Protein AF-A0A5C3R2Z1-F1 (afdb_monomer_lite)

Secondary structure (DSSP, 8-state):
----------TT-HHHHHHHHHHHHHHTTSS-TTS---SSHHHHHHHHHHH----HHHHHHHGGG-HHHHHHH--SSHHHHHHHHHHH--PPPHHHHHHTTGGGS------

Structure (mmCIF, N/CA/C/O backbone):
data_AF-A0A5C3R2Z1-F1
#
_entry.id   AF-A0A5C3R2Z1-F1
#
loop_
_atom_site.group_PDB
_atom_site.id
_atom_site.type_symbol
_atom_site.label_atom_id
_atom_site.label_alt_id
_atom_site.label_comp_id
_atom_site.label_asym_id
_atom_site.label_entity_id
_atom_site.label_seq_id
_atom_site.pdbx_PDB_ins_code
_atom_site.Cartn_x
_atom_site.Cartn_y
_atom_site.Cartn_z
_atom_site.occupancy
_atom_site.B_iso_or_equiv
_atom_site.auth_seq_id
_atom_site.auth_comp_id
_atom_site.auth_asym_id
_atom_site.auth_atom_id
_atom_site.pdbx_PDB_model_num
ATOM 1 N N . MET A 1 1 ? -11.953 -19.598 -3.287 1.00 30.86 1 MET A N 1
ATOM 2 C CA . MET A 1 1 ? -11.033 -19.181 -4.366 1.00 30.86 1 MET A CA 1
ATOM 3 C C . MET A 1 1 ? -9.748 -18.713 -3.713 1.00 30.86 1 MET A C 1
ATOM 5 O O . MET A 1 1 ? -9.808 -17.835 -2.862 1.00 30.86 1 MET A O 1
ATOM 9 N N . ALA A 1 2 ? -8.628 -19.374 -4.002 1.00 30.59 2 ALA A N 1
ATOM 10 C CA . ALA A 1 2 ? -7.333 -19.012 -3.442 1.00 30.59 2 ALA A CA 1
ATOM 11 C C . ALA A 1 2 ? -6.949 -17.621 -3.957 1.00 30.59 2 ALA A C 1
ATOM 13 O O . ALA A 1 2 ? -6.683 -17.445 -5.143 1.00 30.59 2 ALA A O 1
ATOM 14 N N . HIS A 1 3 ? -6.983 -16.619 -3.081 1.00 39.47 3 HIS A N 1
ATOM 15 C CA . HIS A 1 3 ? -6.371 -15.335 -3.377 1.00 39.47 3 HIS A CA 1
ATOM 16 C C . HIS A 1 3 ? -4.876 -15.609 -3.519 1.00 39.47 3 HIS A C 1
ATOM 18 O O . HIS A 1 3 ? -4.250 -16.008 -2.539 1.00 39.47 3 HIS A O 1
ATOM 24 N N . SER A 1 4 ? -4.314 -15.461 -4.723 1.00 41.31 4 SER A N 1
ATOM 25 C CA . SER A 1 4 ? -2.861 -15.442 -4.898 1.00 41.31 4 SER A CA 1
ATOM 26 C C . SER A 1 4 ? -2.330 -14.302 -4.044 1.00 41.31 4 SER A C 1
ATOM 28 O O . SER A 1 4 ? -2.423 -13.125 -4.406 1.00 41.31 4 SER A O 1
ATOM 30 N N . PHE A 1 5 ? -1.882 -14.657 -2.843 1.00 46.56 5 PHE A N 1
ATOM 31 C CA . PHE A 1 5 ? -1.265 -13.732 -1.922 1.00 46.56 5 PHE A CA 1
ATOM 32 C C . PHE A 1 5 ? -0.099 -13.097 -2.670 1.00 46.56 5 PHE A C 1
ATOM 34 O O . PHE A 1 5 ? 0.658 -13.784 -3.357 1.00 46.56 5 PHE A O 1
ATOM 41 N N . LEU A 1 6 ? 0.024 -11.774 -2.566 1.00 52.91 6 LEU A N 1
ATOM 42 C CA . LEU A 1 6 ? 1.303 -11.127 -2.810 1.00 52.91 6 LEU A CA 1
ATOM 43 C C . LEU A 1 6 ? 2.245 -11.707 -1.755 1.00 52.91 6 LEU A C 1
ATOM 45 O O . LEU A 1 6 ? 2.303 -11.227 -0.628 1.00 52.91 6 LEU A O 1
ATOM 49 N N . SER A 1 7 ? 2.878 -12.832 -2.063 1.00 50.25 7 SER A N 1
ATOM 50 C CA . SER A 1 7 ? 3.985 -13.325 -1.270 1.00 50.25 7 SER A CA 1
ATOM 51 C C . SER A 1 7 ? 5.062 -12.265 -1.401 1.00 50.25 7 SER A C 1
ATOM 53 O O . SER A 1 7 ? 5.433 -11.936 -2.528 1.00 50.25 7 SER A O 1
ATOM 55 N N . ASP A 1 8 ? 5.515 -11.695 -0.280 1.00 54.25 8 ASP A N 1
ATOM 56 C CA . ASP A 1 8 ? 6.743 -10.898 -0.277 1.00 54.25 8 ASP A CA 1
ATOM 57 C C . ASP A 1 8 ? 7.799 -11.766 -0.971 1.00 54.25 8 ASP A C 1
ATOM 59 O O . ASP A 1 8 ? 8.083 -12.850 -0.447 1.00 54.25 8 ASP A O 1
ATOM 63 N N . PRO A 1 9 ? 8.288 -11.403 -2.176 1.00 53.16 9 PRO A N 1
ATOM 64 C CA . PRO A 1 9 ? 9.311 -12.183 -2.845 1.00 53.16 9 PRO A CA 1
ATOM 65 C C . PRO A 1 9 ? 10.547 -12.037 -1.969 1.00 53.16 9 PRO A C 1
ATOM 67 O O . PRO A 1 9 ? 11.233 -11.018 -2.015 1.00 53.16 9 PRO A O 1
ATOM 70 N N . ALA A 1 10 ? 10.682 -13.012 -1.070 1.00 51.06 10 ALA A N 1
ATOM 71 C CA . ALA A 1 10 ? 11.510 -13.045 0.118 1.00 51.06 10 ALA A CA 1
ATOM 72 C C . ALA A 1 10 ? 12.679 -12.073 0.027 1.00 51.06 10 ALA A C 1
ATOM 74 O O . ALA A 1 10 ? 13.603 -12.382 -0.706 1.00 51.06 10 ALA A O 1
ATOM 75 N N . SER A 1 11 ? 12.576 -10.914 0.700 1.00 54.25 11 SER A N 1
ATOM 76 C CA . SER A 1 11 ? 13.625 -10.056 1.301 1.00 54.25 11 SER A CA 1
ATOM 77 C C . SER A 1 11 ? 15.035 -9.899 0.665 1.00 54.25 11 SER A C 1
ATOM 79 O O . SER A 1 11 ? 15.831 -9.122 1.192 1.00 54.25 11 SER A O 1
ATOM 81 N N . GLN A 1 12 ? 15.348 -10.523 -0.467 1.00 58.69 12 GLN A N 1
ATOM 82 C CA . GLN A 1 12 ? 16.666 -10.727 -1.068 1.00 58.69 12 GLN A CA 1
ATOM 83 C C . GLN A 1 12 ? 16.696 -10.283 -2.536 1.00 58.69 12 GLN A C 1
ATOM 85 O O . GLN A 1 12 ? 17.697 -9.698 -2.948 1.00 58.69 12 GLN A O 1
ATOM 90 N N . ASP A 1 13 ? 15.621 -10.464 -3.316 1.00 74.06 13 ASP A N 1
ATOM 91 C CA . ASP A 1 13 ? 15.614 -10.035 -4.722 1.00 74.06 13 ASP A CA 1
ATOM 92 C C . ASP A 1 13 ? 15.124 -8.584 -4.879 1.00 74.06 13 ASP A C 1
ATOM 94 O O . ASP A 1 13 ? 13.938 -8.246 -4.777 1.00 74.06 13 ASP A O 1
ATOM 98 N N . ARG A 1 14 ? 16.088 -7.696 -5.136 1.00 77.38 14 ARG A N 1
ATOM 99 C CA . ARG A 1 14 ? 15.871 -6.258 -5.327 1.00 77.38 14 ARG A CA 1
ATOM 100 C C . ARG A 1 14 ? 15.007 -5.958 -6.560 1.00 77.38 14 ARG A C 1
ATOM 102 O O . ARG A 1 14 ? 14.267 -4.974 -6.545 1.00 77.38 14 ARG A O 1
ATOM 109 N N . THR A 1 15 ? 15.089 -6.784 -7.599 1.00 79.88 15 THR A N 1
ATOM 110 C CA . THR A 1 15 ? 14.347 -6.615 -8.852 1.00 79.88 15 THR A CA 1
ATOM 111 C C . THR A 1 15 ? 12.886 -6.976 -8.642 1.00 79.88 15 THR A C 1
ATOM 113 O O . THR A 1 15 ? 12.024 -6.143 -8.909 1.00 79.88 15 THR A O 1
ATOM 116 N N . LEU A 1 16 ? 12.601 -8.142 -8.048 1.00 78.31 16 LEU A N 1
ATOM 117 C CA . LEU A 1 16 ? 11.224 -8.561 -7.747 1.00 78.31 16 LEU A CA 1
ATOM 118 C C . LEU A 1 16 ? 10.515 -7.565 -6.826 1.00 78.31 16 LEU A C 1
ATOM 120 O O . LEU A 1 16 ? 9.352 -7.224 -7.039 1.00 78.31 16 LEU A O 1
ATOM 124 N N . ARG A 1 17 ? 11.235 -7.036 -5.832 1.00 77.19 17 ARG A N 1
ATOM 125 C CA . ARG A 1 17 ? 10.701 -6.011 -4.934 1.00 77.19 17 ARG A CA 1
ATOM 126 C C . ARG A 1 17 ? 10.410 -4.695 -5.651 1.00 77.19 17 ARG A C 1
ATOM 128 O O . ARG A 1 17 ? 9.412 -4.052 -5.338 1.00 77.19 17 ARG A O 1
ATOM 135 N N . LEU A 1 18 ? 11.263 -4.271 -6.583 1.00 82.50 18 LEU A N 1
ATOM 136 C CA . LEU A 1 18 ? 10.994 -3.082 -7.389 1.00 82.50 18 LEU A CA 1
ATOM 137 C C . LEU A 1 18 ? 9.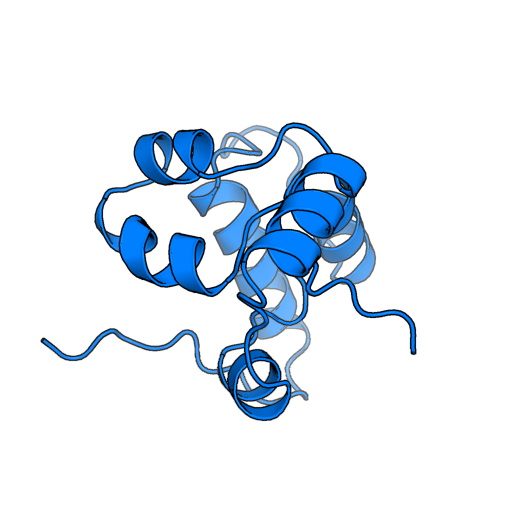773 -3.303 -8.284 1.00 82.50 18 LEU A C 1
ATOM 139 O O . LEU A 1 18 ? 8.860 -2.484 -8.244 1.00 82.50 18 LEU A O 1
ATOM 143 N N . THR A 1 19 ? 9.722 -4.418 -9.014 1.00 83.62 19 THR A N 1
ATOM 144 C CA . THR A 1 19 ? 8.594 -4.771 -9.882 1.00 83.62 19 THR A CA 1
ATOM 145 C C . THR A 1 19 ? 7.286 -4.800 -9.102 1.00 83.62 19 THR A C 1
ATOM 147 O O . THR A 1 19 ? 6.324 -4.183 -9.537 1.00 83.62 19 THR A O 1
ATOM 150 N N . LEU A 1 20 ? 7.260 -5.396 -7.906 1.00 81.69 20 LEU A N 1
ATOM 151 C CA . LEU A 1 20 ? 6.078 -5.387 -7.042 1.00 81.69 20 LEU A CA 1
ATOM 152 C C . LEU A 1 20 ? 5.606 -3.961 -6.716 1.00 81.69 20 LEU A C 1
ATOM 154 O O . LEU A 1 20 ? 4.422 -3.657 -6.843 1.00 81.69 20 LEU A O 1
ATOM 158 N N . LEU A 1 21 ? 6.521 -3.070 -6.318 1.00 81.94 21 LEU A N 1
ATOM 159 C CA . LEU A 1 21 ? 6.173 -1.683 -5.995 1.00 81.94 21 LEU A CA 1
ATOM 160 C C . LEU A 1 21 ? 5.658 -0.928 -7.227 1.00 81.94 21 LEU A C 1
ATOM 162 O O . LEU A 1 21 ? 4.702 -0.163 -7.122 1.00 81.94 21 LEU A O 1
ATOM 166 N N . GLN A 1 22 ? 6.270 -1.151 -8.388 1.00 84.94 22 GLN A N 1
ATOM 167 C CA . GLN A 1 22 ? 5.842 -0.566 -9.657 1.00 84.94 22 GLN A CA 1
ATOM 168 C C . GLN A 1 22 ? 4.456 -1.081 -10.069 1.00 84.94 22 GLN A C 1
ATOM 170 O O . GLN A 1 22 ? 3.585 -0.283 -10.411 1.00 84.94 22 GLN A O 1
ATOM 175 N N . SER A 1 23 ? 4.212 -2.389 -9.949 1.00 83.19 23 SER A N 1
ATOM 176 C CA . SER A 1 23 ? 2.903 -2.998 -10.183 1.00 83.19 23 SER A CA 1
ATOM 177 C C . SER A 1 23 ? 1.843 -2.432 -9.243 1.00 83.19 23 SER A C 1
ATOM 179 O O . SER A 1 23 ? 0.760 -2.108 -9.711 1.00 83.19 23 SER A O 1
ATOM 181 N N . MET A 1 24 ? 2.146 -2.218 -7.956 1.00 80.00 24 MET A N 1
ATOM 182 C CA . MET A 1 24 ? 1.205 -1.575 -7.026 1.00 80.00 24 MET A CA 1
ATOM 183 C C . MET A 1 24 ? 0.878 -0.133 -7.423 1.00 80.00 24 MET A C 1
ATOM 185 O O . MET A 1 24 ? -0.267 0.286 -7.297 1.00 80.00 24 MET A O 1
ATOM 189 N N . ILE A 1 25 ? 1.858 0.635 -7.906 1.00 82.81 25 ILE A N 1
ATOM 190 C CA . ILE A 1 25 ? 1.635 2.014 -8.370 1.00 82.81 25 ILE A CA 1
ATOM 191 C C . ILE A 1 25 ? 0.636 2.044 -9.538 1.00 82.81 25 ILE A C 1
ATOM 193 O O . ILE A 1 25 ? -0.238 2.912 -9.567 1.00 82.81 25 ILE A O 1
ATOM 197 N N . ILE A 1 26 ? 0.746 1.083 -10.459 1.00 82.62 26 ILE A N 1
ATOM 198 C CA . ILE A 1 26 ? -0.167 0.929 -11.598 1.00 82.62 26 ILE A CA 1
ATOM 199 C C . ILE A 1 26 ? -1.531 0.395 -11.133 1.00 82.62 26 ILE A C 1
ATOM 201 O O . ILE A 1 26 ? -2.557 0.959 -11.500 1.00 82.62 26 ILE A O 1
ATOM 205 N N . GLU A 1 27 ? -1.557 -0.641 -10.286 1.00 80.75 27 GLU A N 1
ATOM 206 C CA . GLU A 1 27 ? -2.779 -1.267 -9.743 1.00 80.75 27 GLU A CA 1
ATOM 207 C C . GLU A 1 27 ? -3.645 -0.257 -8.975 1.00 80.75 27 GLU A C 1
ATOM 209 O O . GLU A 1 27 ? -4.868 -0.281 -9.065 1.00 80.75 27 GLU A O 1
ATOM 214 N N . LEU A 1 28 ? -3.013 0.672 -8.255 1.00 77.75 28 LEU A N 1
ATOM 215 C CA . LEU A 1 28 ? -3.691 1.737 -7.514 1.00 77.75 28 LEU A CA 1
ATOM 216 C C . LEU A 1 28 ? -4.076 2.938 -8.396 1.00 77.75 28 LEU A C 1
ATOM 218 O O . LEU A 1 28 ? -4.648 3.908 -7.901 1.00 77.75 28 LEU A O 1
ATOM 222 N N . GLY A 1 29 ? -3.755 2.903 -9.693 1.00 76.50 29 GLY A N 1
ATOM 223 C CA . GLY A 1 29 ? -4.047 3.979 -10.640 1.00 76.50 29 GLY A CA 1
ATOM 224 C C . GLY A 1 29 ? -3.300 5.284 -10.347 1.00 76.50 29 GLY A C 1
ATOM 225 O O . GLY A 1 29 ? -3.764 6.355 -10.724 1.00 76.50 29 GLY A O 1
ATOM 226 N N . LEU A 1 30 ? -2.158 5.220 -9.654 1.00 75.31 30 LEU A N 1
ATOM 227 C CA . LEU A 1 30 ? -1.393 6.408 -9.246 1.00 75.31 30 LEU A CA 1
ATOM 228 C C . LEU A 1 30 ? -0.449 6.913 -10.340 1.00 75.31 30 LEU A C 1
ATOM 230 O O . LEU A 1 30 ? 0.050 8.036 -10.260 1.00 75.31 30 LEU A O 1
ATOM 234 N N . ALA A 1 31 ? -0.164 6.067 -11.325 1.00 71.44 31 ALA A N 1
ATOM 235 C CA . ALA A 1 31 ? 0.552 6.421 -12.535 1.00 71.44 31 ALA A CA 1
ATOM 236 C C . ALA A 1 31 ? -0.094 5.692 -13.717 1.00 71.44 31 ALA A C 1
ATOM 238 O O . ALA A 1 31 ? -0.420 4.510 -13.622 1.00 71.44 31 ALA A O 1
ATOM 239 N N . SER A 1 32 ? -0.261 6.399 -14.834 1.00 59.22 32 SER A N 1
ATOM 240 C CA . SER A 1 32 ? -0.506 5.754 -16.126 1.00 59.22 32 SER A CA 1
ATOM 241 C C . SER A 1 32 ? 0.786 5.072 -16.589 1.00 59.22 32 SER A C 1
ATOM 243 O O . SER A 1 32 ? 1.869 5.533 -16.227 1.00 59.22 32 SER A O 1
ATOM 245 N N . ALA A 1 33 ? 0.698 4.023 -17.413 1.00 55.50 33 ALA A N 1
ATOM 246 C CA . ALA A 1 33 ? 1.863 3.321 -17.975 1.00 55.50 33 ALA A CA 1
ATOM 247 C C . ALA A 1 33 ? 2.873 4.260 -18.679 1.00 55.50 33 ALA A C 1
ATOM 249 O O . ALA A 1 33 ? 4.039 3.909 -18.835 1.00 55.50 33 ALA A O 1
ATOM 250 N N . ASN A 1 34 ? 2.432 5.469 -19.045 1.00 51.97 34 ASN A N 1
ATOM 251 C CA . ASN A 1 34 ? 3.218 6.498 -19.728 1.00 51.97 34 ASN A CA 1
ATOM 252 C C . ASN A 1 34 ? 3.798 7.579 -18.791 1.00 51.97 34 ASN A C 1
ATOM 254 O O . ASN A 1 34 ? 4.519 8.463 -19.250 1.00 51.97 34 ASN A O 1
ATOM 258 N N . ALA A 1 35 ? 3.469 7.559 -17.496 1.00 58.94 35 ALA A N 1
ATOM 259 C CA . ALA A 1 35 ? 4.036 8.464 -16.499 1.00 58.94 35 ALA A CA 1
ATOM 260 C C . ALA A 1 35 ? 5.228 7.795 -15.802 1.00 58.94 35 ALA A C 1
ATOM 262 O O . ALA A 1 35 ? 5.248 6.578 -15.641 1.00 58.94 35 ALA A O 1
ATOM 263 N N . ALA A 1 36 ? 6.221 8.587 -15.386 1.00 63.38 36 ALA A N 1
ATOM 264 C CA . ALA A 1 36 ? 7.483 8.097 -14.832 1.00 63.38 36 ALA A CA 1
ATOM 265 C C . ALA A 1 36 ? 7.278 7.259 -13.556 1.00 63.38 36 ALA A C 1
ATOM 267 O O . ALA A 1 36 ? 7.268 7.775 -12.434 1.00 63.38 36 ALA A O 1
ATOM 268 N N . VAL A 1 37 ? 7.118 5.947 -13.733 1.00 74.00 37 VAL A N 1
ATOM 269 C CA . VAL A 1 37 ? 7.097 4.990 -12.636 1.00 74.00 37 VAL A CA 1
ATOM 270 C C . VAL A 1 37 ? 8.497 4.985 -12.006 1.00 74.00 37 VAL A C 1
ATOM 272 O O . VAL A 1 37 ? 9.497 4.907 -12.724 1.00 74.00 37 VAL A O 1
ATOM 275 N N . PRO A 1 38 ? 8.619 5.081 -10.674 1.00 81.38 38 PRO A N 1
ATOM 276 C CA . PRO A 1 38 ? 9.920 5.152 -10.028 1.00 81.38 38 PRO A CA 1
ATOM 277 C C . PRO A 1 38 ? 10.799 3.930 -10.341 1.00 81.38 38 PRO A C 1
ATOM 279 O O . PRO A 1 38 ? 10.385 2.788 -10.145 1.00 81.38 38 PRO A O 1
ATOM 282 N N . ALA A 1 39 ? 12.039 4.171 -10.774 1.00 82.44 39 ALA A N 1
ATOM 283 C CA . ALA A 1 39 ? 13.004 3.131 -11.153 1.00 82.44 39 ALA A CA 1
ATOM 284 C C . ALA A 1 39 ? 13.836 2.582 -9.974 1.00 82.44 39 ALA A C 1
ATOM 286 O O . ALA A 1 39 ? 14.765 1.803 -10.164 1.00 82.44 39 ALA A O 1
ATOM 287 N N . SER A 1 40 ? 13.540 2.996 -8.738 1.00 83.75 40 SER A N 1
ATOM 288 C CA . SER A 1 40 ? 14.243 2.522 -7.543 1.00 83.75 40 SER A CA 1
ATOM 289 C C . SER A 1 40 ? 13.275 2.193 -6.414 1.00 83.75 40 SER A C 1
ATOM 291 O O . SER A 1 40 ? 12.238 2.837 -6.260 1.00 83.75 40 SER A O 1
ATOM 293 N N . ILE A 1 41 ? 13.632 1.208 -5.583 1.00 81.88 41 ILE A N 1
ATOM 294 C CA . ILE A 1 41 ? 12.807 0.775 -4.441 1.00 81.88 41 ILE A CA 1
ATOM 295 C C . ILE A 1 41 ? 12.509 1.951 -3.511 1.00 81.88 41 ILE A C 1
ATOM 297 O O . ILE A 1 41 ? 11.383 2.098 -3.041 1.00 81.88 41 ILE A O 1
ATOM 301 N N . ALA A 1 42 ? 13.515 2.788 -3.243 1.00 82.19 42 ALA A N 1
ATOM 302 C CA . ALA A 1 42 ? 13.373 3.943 -2.367 1.00 82.19 42 ALA A CA 1
ATOM 303 C C . ALA A 1 42 ? 12.373 4.954 -2.942 1.00 82.19 42 ALA A C 1
ATOM 305 O O . ALA A 1 42 ? 11.452 5.362 -2.235 1.00 82.19 42 ALA A O 1
ATOM 306 N N . ALA A 1 43 ? 12.497 5.290 -4.230 1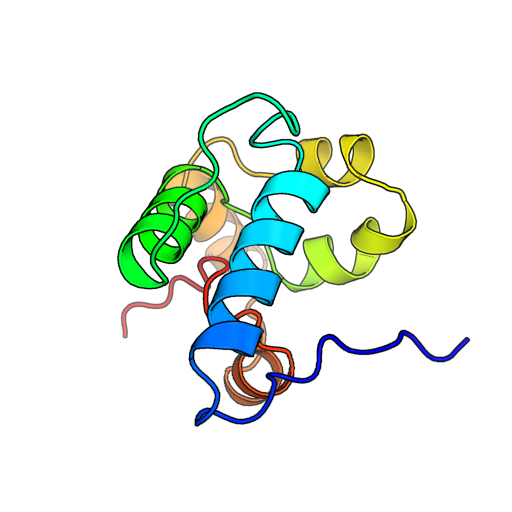.00 83.06 43 ALA A N 1
ATOM 307 C CA . ALA A 1 43 ? 11.589 6.219 -4.889 1.00 83.06 43 ALA A CA 1
ATOM 308 C C . ALA A 1 43 ? 10.166 5.647 -5.005 1.00 83.06 43 ALA A C 1
ATOM 310 O O . ALA A 1 43 ? 9.206 6.353 -4.711 1.00 83.06 43 ALA A O 1
ATOM 311 N N . ALA A 1 44 ? 10.016 4.359 -5.330 1.00 82.88 44 ALA A N 1
ATOM 312 C CA . ALA A 1 44 ? 8.717 3.691 -5.405 1.00 82.88 44 ALA A CA 1
ATOM 313 C C . ALA A 1 44 ? 8.032 3.613 -4.032 1.00 82.88 44 ALA A C 1
ATOM 315 O O . ALA A 1 44 ? 6.849 3.921 -3.894 1.00 82.88 44 ALA A O 1
ATOM 316 N N . THR A 1 45 ? 8.795 3.296 -2.983 1.00 80.88 45 THR A N 1
ATOM 317 C CA . THR A 1 45 ? 8.289 3.281 -1.604 1.00 80.88 45 THR A CA 1
ATOM 318 C C . THR A 1 45 ? 7.877 4.680 -1.150 1.00 80.88 45 THR A C 1
ATOM 320 O O . THR A 1 45 ? 6.819 4.838 -0.547 1.00 80.88 45 THR A O 1
ATOM 323 N N . ALA A 1 46 ? 8.693 5.703 -1.425 1.00 82.31 46 ALA A N 1
ATOM 324 C CA . ALA A 1 46 ? 8.372 7.086 -1.082 1.00 82.31 46 ALA A CA 1
ATOM 325 C C . ALA A 1 46 ? 7.118 7.5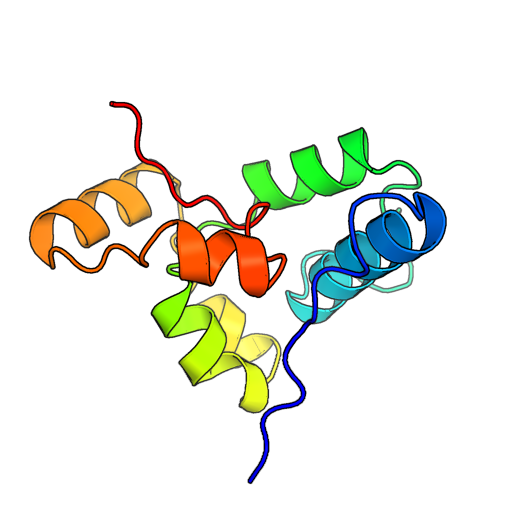72 -1.823 1.00 82.31 46 ALA A C 1
ATOM 327 O O . ALA A 1 46 ? 6.258 8.210 -1.220 1.00 82.31 46 ALA A O 1
ATOM 328 N N . PHE A 1 47 ? 6.987 7.210 -3.101 1.00 83.12 47 PHE A N 1
ATOM 329 C CA . PHE A 1 47 ? 5.836 7.533 -3.934 1.00 83.12 47 PHE A CA 1
ATOM 330 C C . PHE A 1 47 ? 4.539 6.910 -3.402 1.00 83.12 47 PHE A C 1
ATOM 332 O O . PHE A 1 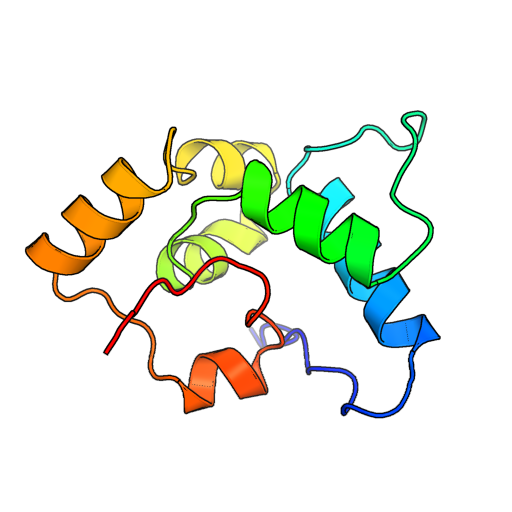47 ? 3.528 7.602 -3.295 1.00 83.12 47 PHE A O 1
ATOM 339 N N . LEU A 1 48 ? 4.573 5.628 -3.022 1.00 81.50 48 LEU A N 1
ATOM 340 C CA . LEU A 1 48 ? 3.424 4.948 -2.421 1.00 81.50 48 LEU A CA 1
ATOM 341 C C . LEU A 1 48 ? 3.070 5.555 -1.061 1.00 81.50 48 LEU A C 1
ATOM 343 O O . LEU A 1 48 ? 1.915 5.876 -0.813 1.00 81.50 48 LEU A O 1
ATOM 347 N N . LYS A 1 49 ? 4.057 5.797 -0.191 1.00 79.12 49 LYS A N 1
ATOM 348 C CA . LYS A 1 49 ? 3.812 6.369 1.143 1.00 79.12 49 LYS A CA 1
ATOM 349 C C . LYS A 1 49 ? 3.269 7.799 1.111 1.00 79.12 49 LYS A C 1
ATOM 351 O O . LYS A 1 49 ? 2.622 8.206 2.072 1.00 79.12 49 LYS A O 1
ATOM 356 N N . SER A 1 50 ? 3.545 8.579 0.068 1.00 79.19 50 SER A N 1
ATOM 357 C CA . SER A 1 50 ? 3.043 9.954 -0.028 1.00 79.19 50 SER A CA 1
ATOM 358 C C . SER A 1 50 ? 1.624 10.053 -0.586 1.00 79.19 50 SER A C 1
ATOM 360 O O . SER A 1 50 ? 0.963 11.059 -0.342 1.00 79.19 50 SER A O 1
ATOM 362 N N . ARG A 1 51 ? 1.153 9.035 -1.318 1.00 78.31 51 ARG A N 1
ATOM 363 C CA . ARG A 1 51 ? -0.128 9.074 -2.045 1.00 78.31 51 ARG A CA 1
ATOM 364 C C . ARG A 1 51 ? -1.138 8.025 -1.595 1.00 78.31 51 ARG A C 1
ATOM 366 O O . ARG A 1 51 ? -2.330 8.207 -1.808 1.00 78.31 51 ARG A O 1
ATOM 373 N N . VAL A 1 52 ? -0.681 6.935 -0.984 1.00 81.94 52 VAL A N 1
ATOM 374 C CA . VAL A 1 52 ? -1.526 5.791 -0.642 1.00 81.94 52 VAL A CA 1
ATOM 375 C C . VAL A 1 52 ? -1.739 5.724 0.855 1.00 81.94 52 VAL A C 1
ATOM 377 O O . VAL A 1 52 ? -0.870 5.308 1.625 1.00 81.94 52 VAL A O 1
ATOM 380 N N . PHE A 1 53 ? -2.946 6.097 1.258 1.00 84.56 53 PHE A N 1
ATOM 381 C CA . PHE A 1 53 ? -3.418 5.975 2.626 1.00 84.56 53 PHE A CA 1
ATOM 382 C C . PHE A 1 53 ? -4.624 5.041 2.615 1.00 84.56 53 PHE A C 1
ATOM 384 O O . PHE A 1 53 ? -5.737 5.475 2.371 1.00 84.56 53 PHE A O 1
ATOM 391 N N . VAL A 1 54 ? -4.417 3.747 2.837 1.00 82.75 54 VAL A N 1
ATOM 392 C CA . VAL A 1 54 ? -5.496 2.749 2.827 1.00 82.75 54 VAL A CA 1
ATOM 393 C C . VAL A 1 54 ? -5.295 1.774 3.977 1.00 82.75 54 VAL A C 1
ATOM 395 O O . VAL A 1 54 ? -4.159 1.454 4.337 1.00 82.75 54 VAL A O 1
ATOM 398 N N . ASN A 1 55 ? -6.388 1.305 4.574 1.00 82.56 55 ASN A N 1
ATOM 399 C CA . ASN A 1 55 ? -6.316 0.193 5.509 1.00 82.56 55 ASN A CA 1
ATOM 400 C C . ASN A 1 55 ? -6.021 -1.090 4.722 1.00 82.56 55 ASN A C 1
ATOM 402 O O . ASN A 1 55 ? -6.685 -1.379 3.732 1.00 82.56 55 ASN A O 1
ATOM 406 N N . ILE A 1 56 ? -5.054 -1.889 5.173 1.00 78.00 56 ILE A N 1
ATOM 407 C CA . ILE A 1 56 ? -4.708 -3.161 4.523 1.00 78.00 56 ILE A CA 1
ATOM 408 C C . ILE A 1 56 ? -5.912 -4.104 4.422 1.00 78.00 56 ILE A C 1
ATOM 410 O O . ILE A 1 56 ? -6.046 -4.809 3.427 1.00 78.00 56 ILE A O 1
ATOM 414 N N . ARG A 1 57 ? -6.804 -4.112 5.420 1.00 77.00 57 ARG A N 1
ATOM 415 C CA . ARG A 1 57 ? -8.008 -4.957 5.386 1.00 77.00 57 ARG A CA 1
ATOM 416 C C . ARG A 1 57 ? -8.940 -4.543 4.249 1.00 77.00 57 ARG A C 1
ATOM 418 O O . ARG A 1 57 ? -9.387 -5.402 3.496 1.00 77.00 57 ARG A O 1
ATOM 425 N N . ASP A 1 58 ? -9.154 -3.240 4.095 1.00 81.25 58 ASP A N 1
ATOM 426 C CA . ASP A 1 58 ? -10.014 -2.678 3.051 1.00 81.25 58 ASP A CA 1
ATOM 427 C C . ASP A 1 58 ? -9.376 -2.851 1.670 1.00 81.25 58 ASP A C 1
ATOM 429 O O . ASP A 1 58 ? -10.062 -3.213 0.716 1.00 81.25 58 ASP A O 1
ATOM 433 N N . TYR A 1 59 ? -8.051 -2.690 1.577 1.00 81.75 59 TYR A N 1
ATOM 434 C CA . TYR A 1 59 ? -7.285 -2.998 0.371 1.00 81.75 59 TYR A CA 1
ATOM 435 C C . TYR A 1 59 ? -7.498 -4.455 -0.051 1.00 81.75 59 TYR A C 1
ATOM 437 O O . TYR A 1 59 ? -7.917 -4.703 -1.174 1.00 81.75 59 TYR A O 1
ATOM 445 N N . LEU A 1 60 ? -7.285 -5.422 0.849 1.00 79.19 60 LEU A N 1
ATOM 446 C CA . LEU A 1 60 ? -7.448 -6.846 0.537 1.00 79.19 60 LEU A CA 1
ATOM 447 C C . LEU A 1 60 ? -8.891 -7.211 0.163 1.00 79.19 60 LEU A C 1
ATOM 449 O O . LEU A 1 60 ? -9.090 -8.011 -0.748 1.00 79.19 60 LEU A O 1
ATOM 453 N N . ALA A 1 61 ? -9.883 -6.615 0.830 1.00 81.31 61 ALA A N 1
ATOM 454 C CA . ALA A 1 61 ? -11.298 -6.845 0.538 1.00 81.31 61 ALA A CA 1
ATOM 455 C C . ALA A 1 61 ? -11.729 -6.271 -0.823 1.00 81.31 61 ALA A C 1
ATOM 457 O O . ALA A 1 61 ? -12.596 -6.834 -1.489 1.00 81.31 61 ALA A O 1
ATOM 458 N N . THR A 1 62 ? -11.116 -5.161 -1.236 1.00 81.12 62 THR A N 1
ATOM 459 C CA . THR A 1 62 ? -11.530 -4.388 -2.418 1.00 81.12 62 THR A CA 1
ATOM 460 C C . THR A 1 62 ? -10.645 -4.659 -3.635 1.00 81.12 62 THR A C 1
ATOM 462 O O . THR A 1 62 ? -11.020 -4.338 -4.757 1.00 81.12 62 THR A O 1
ATOM 465 N N . ARG A 1 63 ? -9.487 -5.304 -3.453 1.00 78.69 63 ARG A N 1
ATOM 466 C CA . ARG A 1 63 ? -8.497 -5.550 -4.511 1.00 78.69 63 ARG A CA 1
ATOM 467 C C . ARG A 1 63 ? -9.077 -6.205 -5.765 1.00 78.69 63 ARG A C 1
ATOM 469 O O . ARG A 1 63 ? -8.732 -5.813 -6.873 1.00 78.69 63 ARG A O 1
ATOM 476 N N . SER A 1 64 ? -9.965 -7.187 -5.606 1.00 77.38 64 SER A N 1
ATOM 477 C CA . SER A 1 64 ? -10.600 -7.896 -6.730 1.00 77.38 64 SER A CA 1
ATOM 478 C C . SER A 1 64 ? -11.627 -7.058 -7.497 1.00 77.38 64 SER A C 1
ATOM 480 O O . SER A 1 64 ? -12.042 -7.459 -8.579 1.00 77.38 64 SER A O 1
ATOM 482 N N . GLN A 1 65 ? -12.036 -5.910 -6.956 1.00 80.50 65 GLN A N 1
ATOM 483 C CA . GLN A 1 65 ? -13.023 -5.012 -7.557 1.00 80.50 65 GLN A CA 1
ATOM 484 C C . GLN A 1 65 ? -12.383 -3.976 -8.496 1.00 80.50 65 GLN A C 1
ATOM 486 O O . GLN A 1 65 ? -13.093 -3.210 -9.143 1.00 80.50 65 GLN A O 1
ATOM 491 N N . GLY A 1 66 ? -11.050 -3.962 -8.594 1.00 78.50 66 GLY A N 1
ATOM 492 C CA . GLY A 1 66 ? -10.306 -3.120 -9.526 1.00 78.50 66 GLY A CA 1
ATOM 493 C C . GLY A 1 66 ? -9.888 -1.748 -8.973 1.00 78.50 66 GLY A C 1
ATOM 494 O O . GLY A 1 66 ? -10.160 -1.409 -7.816 1.00 78.50 66 GLY A O 1
ATOM 495 N N . PRO A 1 67 ? -9.197 -0.944 -9.803 1.00 74.94 67 PRO A N 1
ATOM 496 C CA . PRO A 1 67 ? -8.536 0.295 -9.383 1.00 74.94 67 PRO A CA 1
ATOM 497 C C . PRO A 1 67 ? -9.511 1.373 -8.893 1.00 74.94 67 PRO A C 1
ATOM 499 O O . PRO A 1 67 ? -9.225 2.064 -7.919 1.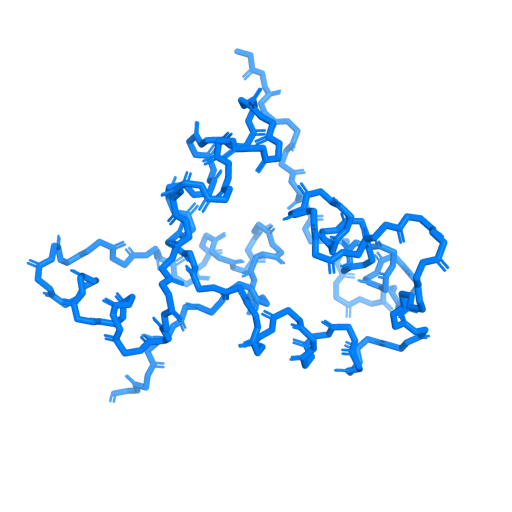00 74.94 67 PRO A O 1
ATOM 502 N N . GLU A 1 68 ? -10.686 1.503 -9.512 1.00 79.88 68 GLU A N 1
ATOM 503 C CA . GLU A 1 68 ? -11.683 2.509 -9.115 1.00 79.88 68 GLU A CA 1
ATOM 504 C C . GLU A 1 68 ? -12.258 2.243 -7.720 1.00 79.88 68 GLU A C 1
ATOM 506 O O . GLU A 1 68 ? -12.491 3.167 -6.939 1.00 79.88 68 GLU A O 1
ATOM 511 N N . ALA A 1 69 ? -12.477 0.971 -7.386 1.00 81.19 69 ALA A N 1
ATOM 512 C CA . ALA A 1 69 ? -12.951 0.573 -6.069 1.00 81.19 69 ALA A CA 1
ATOM 513 C C . ALA A 1 69 ? -11.870 0.814 -5.004 1.00 81.19 69 ALA A C 1
ATOM 515 O O . ALA A 1 69 ? -12.168 1.316 -3.920 1.00 81.19 69 ALA A O 1
ATOM 516 N N . LEU A 1 70 ? -10.603 0.550 -5.343 1.00 79.56 70 LEU A N 1
ATOM 517 C CA . LEU A 1 70 ? -9.464 0.853 -4.479 1.00 79.56 70 LEU A CA 1
ATOM 518 C C . LEU A 1 70 ? -9.335 2.354 -4.190 1.00 79.56 70 LEU A C 1
ATOM 520 O O . LEU A 1 70 ? -9.116 2.731 -3.041 1.00 79.56 70 LEU A O 1
ATOM 524 N N . GLN A 1 71 ? -9.548 3.217 -5.184 1.00 80.12 71 GLN A N 1
ATOM 525 C CA . GLN A 1 71 ? -9.530 4.670 -4.979 1.00 80.12 71 GLN A CA 1
ATOM 526 C C . GLN A 1 71 ? -10.627 5.148 -4.016 1.00 80.12 71 GLN A C 1
ATOM 528 O O . GLN A 1 71 ? -10.396 6.075 -3.243 1.00 80.12 71 GLN A O 1
ATOM 533 N N . LYS A 1 72 ? -11.796 4.495 -3.999 1.00 83.19 72 LYS A N 1
ATOM 534 C CA . LYS A 1 72 ? -12.902 4.841 -3.085 1.00 83.19 72 LYS A CA 1
ATOM 535 C C . LYS A 1 72 ? -12.613 4.508 -1.622 1.00 83.19 72 LYS A C 1
ATOM 537 O O . LYS A 1 72 ? -13.145 5.174 -0.739 1.00 83.19 72 LYS A O 1
ATOM 542 N N . VAL A 1 73 ? -11.790 3.491 -1.359 1.00 84.06 73 VAL A N 1
ATOM 543 C CA . VAL A 1 73 ? -11.398 3.098 0.008 1.00 84.06 73 VAL A CA 1
ATOM 544 C C . VAL A 1 73 ? -10.123 3.799 0.486 1.00 84.06 73 VAL A C 1
ATOM 546 O O . VAL A 1 73 ? -9.713 3.637 1.638 1.00 84.06 73 VAL A O 1
ATOM 549 N N . MET A 1 74 ? -9.482 4.591 -0.379 1.00 83.31 74 MET A N 1
ATOM 550 C CA . MET A 1 74 ? -8.335 5.411 -0.008 1.00 83.31 74 MET A CA 1
ATOM 551 C C . MET A 1 74 ? -8.773 6.639 0.787 1.00 83.31 74 MET A C 1
ATOM 553 O O . MET A 1 74 ? -9.716 7.353 0.459 1.00 83.31 74 MET A O 1
ATOM 557 N N . TYR A 1 75 ? -8.020 6.914 1.841 1.00 83.25 75 TYR A N 1
ATOM 558 C CA . TYR A 1 75 ? -8.166 8.101 2.656 1.00 83.25 75 TYR A CA 1
ATOM 559 C C . TYR A 1 75 ? -7.472 9.290 1.980 1.00 83.25 75 TYR A C 1
ATOM 561 O O . TYR A 1 75 ? -6.391 9.133 1.408 1.00 83.25 75 TYR A O 1
ATOM 569 N N . PRO A 1 76 ? -8.016 10.510 2.126 1.00 82.38 76 PRO A N 1
ATOM 570 C CA . PRO A 1 76 ? -7.427 11.714 1.539 1.00 82.38 76 PRO A CA 1
ATOM 571 C C . PRO A 1 76 ? -6.090 12.100 2.187 1.00 82.38 76 PRO A C 1
ATOM 573 O O . PRO A 1 76 ? -5.309 12.855 1.615 1.00 82.38 76 PRO A O 1
ATOM 576 N N . SER A 1 77 ? -5.819 11.619 3.406 1.00 83.38 77 SER A N 1
ATOM 577 C CA . SER A 1 77 ? -4.582 11.910 4.126 1.00 83.38 77 SER A CA 1
ATOM 578 C C . SER A 1 77 ? -4.222 10.825 5.140 1.00 83.38 77 SER A C 1
ATOM 580 O O . SER A 1 77 ? -5.076 10.098 5.657 1.00 83.38 77 SER A O 1
ATOM 582 N N . LYS A 1 78 ? -2.935 10.776 5.508 1.00 80.19 78 LYS A N 1
ATOM 583 C CA . LYS A 1 78 ? -2.427 9.900 6.575 1.00 80.19 78 LYS A CA 1
ATOM 584 C C . LYS A 1 78 ? -3.153 10.119 7.906 1.00 80.19 78 LYS A C 1
ATOM 586 O O . LYS A 1 78 ? -3.406 9.160 8.631 1.00 80.19 78 LYS A O 1
ATOM 591 N N . SER A 1 79 ? -3.467 11.367 8.254 1.00 80.19 79 SER A N 1
ATOM 592 C CA . SER A 1 79 ? -4.136 11.687 9.519 1.00 80.19 79 SER A CA 1
ATOM 593 C C . SER A 1 79 ? -5.576 11.176 9.549 1.00 80.19 79 SER A C 1
ATOM 595 O O . SER A 1 79 ? -6.009 10.691 10.595 1.00 80.19 79 SER A O 1
ATOM 597 N N . ALA A 1 80 ? -6.286 11.211 8.415 1.00 83.62 80 ALA A N 1
ATOM 598 C CA . ALA A 1 80 ? -7.621 10.632 8.283 1.00 83.62 80 ALA A CA 1
ATOM 599 C C . ALA A 1 80 ? -7.596 9.107 8.481 1.00 83.62 80 ALA A C 1
ATOM 601 O O . ALA A 1 80 ? -8.354 8.597 9.305 1.00 83.62 80 ALA A O 1
ATOM 602 N N . LEU A 1 81 ? -6.652 8.409 7.836 1.00 83.94 81 LEU A N 1
ATOM 603 C CA . LEU A 1 81 ? -6.448 6.967 8.025 1.00 83.94 81 LEU A CA 1
ATOM 604 C C . LEU A 1 81 ? -6.141 6.622 9.490 1.00 83.94 81 LEU A C 1
ATOM 606 O O . LEU A 1 81 ? -6.750 5.731 10.072 1.00 83.94 81 LEU A O 1
ATOM 610 N N . VAL A 1 82 ? -5.203 7.339 10.118 1.00 81.19 82 VAL A N 1
ATOM 611 C CA . VAL A 1 82 ? -4.818 7.082 11.517 1.00 81.19 82 VAL A CA 1
ATOM 612 C C . VAL A 1 82 ? -5.980 7.329 12.476 1.00 81.19 82 VAL A C 1
ATOM 614 O O . VAL A 1 82 ? -6.145 6.576 13.436 1.00 81.19 82 VAL A O 1
ATOM 617 N N . ARG A 1 83 ? -6.777 8.376 12.240 1.00 84.31 83 ARG A N 1
ATOM 618 C CA . ARG A 1 83 ? -7.958 8.680 13.052 1.00 84.31 83 ARG A CA 1
ATOM 619 C C . ARG A 1 83 ? -8.986 7.557 12.963 1.00 84.31 83 ARG A C 1
ATOM 621 O O . ARG A 1 83 ? -9.489 7.137 14.003 1.00 84.31 83 ARG A O 1
ATOM 628 N N . ASP A 1 84 ? -9.261 7.061 11.758 1.00 82.94 84 ASP A N 1
ATOM 629 C CA . ASP A 1 84 ? -10.203 5.961 11.578 1.00 82.94 84 ASP A CA 1
ATOM 630 C C . ASP A 1 84 ? -9.700 4.664 12.225 1.00 82.94 84 ASP A C 1
ATOM 632 O O . ASP A 1 84 ? -10.406 4.090 13.049 1.00 82.94 84 ASP A O 1
ATOM 636 N N . LEU A 1 85 ? -8.440 4.281 11.989 1.00 81.81 85 LEU A N 1
ATOM 637 C CA . LEU A 1 85 ? -7.830 3.093 12.603 1.00 81.81 85 LEU A CA 1
ATOM 638 C C . LEU A 1 85 ? -7.875 3.126 14.136 1.00 81.81 85 LEU A C 1
ATOM 640 O O . LEU A 1 85 ? -8.109 2.098 14.774 1.00 81.81 85 LEU A O 1
ATOM 644 N N . LYS A 1 86 ? -7.658 4.304 14.739 1.00 80.62 86 LYS A N 1
ATOM 645 C CA . LYS A 1 86 ? -7.773 4.496 16.193 1.00 80.62 86 LYS A CA 1
ATOM 646 C C . LYS A 1 86 ? -9.212 4.305 16.673 1.00 80.62 86 LYS A C 1
ATOM 648 O O . LYS A 1 86 ? -9.416 3.676 17.708 1.00 80.62 86 LYS A O 1
ATOM 653 N N . ARG A 1 87 ? -10.190 4.824 15.925 1.00 81.62 87 ARG A N 1
ATOM 654 C CA . ARG A 1 87 ? -11.622 4.722 16.240 1.00 81.62 87 ARG A CA 1
ATOM 655 C C . ARG A 1 87 ? -12.139 3.288 16.113 1.00 81.62 87 ARG A C 1
ATOM 657 O O . ARG A 1 87 ? -12.830 2.814 17.006 1.00 81.62 87 ARG A O 1
ATOM 664 N N . THR A 1 88 ? -11.794 2.597 15.032 1.00 77.81 88 THR A N 1
ATOM 665 C CA . THR A 1 88 ? -12.300 1.252 14.710 1.00 77.81 88 THR A CA 1
ATOM 666 C C . THR A 1 88 ? -11.477 0.130 15.344 1.00 77.81 88 THR A C 1
ATOM 668 O O . THR A 1 88 ? -11.868 -1.032 15.279 1.00 77.81 88 THR A O 1
ATOM 671 N N . ARG A 1 89 ? -10.315 0.455 15.935 1.00 71.38 89 ARG A N 1
ATOM 672 C CA . ARG A 1 89 ? -9.272 -0.510 16.336 1.00 71.38 89 ARG A CA 1
ATOM 673 C C . ARG A 1 89 ? -8.884 -1.466 15.195 1.00 71.38 89 ARG A C 1
ATOM 675 O O . ARG A 1 89 ? -8.393 -2.564 15.442 1.00 71.38 89 ARG A O 1
ATOM 682 N N . GLY A 1 90 ? -9.055 -1.040 13.942 1.00 67.50 90 GLY A N 1
ATOM 683 C CA . GLY A 1 90 ? -8.940 -1.861 12.734 1.00 67.50 90 GLY A CA 1
ATOM 684 C C . GLY A 1 90 ? -7.513 -2.182 12.279 1.00 67.50 90 GLY A C 1
ATOM 685 O O . GLY A 1 90 ? -7.293 -2.379 11.085 1.00 67.50 90 GLY A O 1
ATOM 686 N N . TYR A 1 91 ? -6.539 -2.211 13.192 1.00 69.94 91 TYR A N 1
ATOM 687 C CA . TYR A 1 91 ? -5.136 -2.470 12.869 1.00 69.94 91 TYR A CA 1
ATOM 688 C C . TYR A 1 91 ? -4.933 -3.897 12.343 1.00 69.94 91 TYR A C 1
ATOM 690 O O . TYR A 1 91 ? -5.411 -4.861 12.938 1.00 69.94 91 TYR A O 1
ATOM 698 N N . ALA A 1 92 ? -4.170 -4.039 11.257 1.00 67.38 92 ALA A N 1
ATOM 699 C CA . ALA A 1 92 ? -3.707 -5.344 10.791 1.00 67.38 92 ALA A CA 1
ATOM 700 C C . ALA A 1 92 ? -2.528 -5.844 11.661 1.00 67.38 92 ALA A C 1
ATOM 702 O O . ALA A 1 92 ? -1.639 -5.045 11.983 1.00 67.38 92 ALA A O 1
ATOM 703 N N . PRO A 1 93 ? -2.468 -7.140 12.029 1.00 70.19 93 PRO A N 1
ATOM 704 C CA . PRO A 1 93 ? -1.340 -7.701 12.773 1.00 70.19 93 PRO A CA 1
ATOM 705 C C . PRO A 1 93 ? -0.032 -7.583 11.984 1.00 70.19 93 PRO A C 1
ATOM 707 O O . PRO A 1 93 ? 0.017 -7.909 10.800 1.00 70.19 93 PRO A O 1
ATOM 710 N N . LYS A 1 94 ? 1.054 -7.168 12.646 1.00 66.81 94 LYS A N 1
ATOM 711 C CA . LYS A 1 94 ? 2.374 -6.938 12.022 1.00 66.81 94 LYS A CA 1
ATOM 712 C C . LYS A 1 94 ? 2.892 -8.142 11.232 1.00 66.81 94 LYS A C 1
ATOM 714 O O . LYS A 1 94 ? 3.492 -7.963 10.176 1.00 66.81 94 LYS A O 1
ATOM 719 N N . GLU A 1 95 ? 2.675 -9.347 11.744 1.00 68.50 95 GLU A N 1
ATOM 720 C CA . GLU A 1 95 ? 3.091 -10.595 11.095 1.00 68.50 95 GLU A CA 1
ATOM 721 C C . GLU A 1 95 ? 2.373 -10.790 9.759 1.00 68.50 95 GLU A C 1
ATOM 723 O O . GLU A 1 95 ? 3.017 -11.066 8.750 1.00 68.50 95 GLU A O 1
ATOM 728 N N . HIS A 1 96 ? 1.070 -10.503 9.721 1.00 67.19 96 HIS A N 1
ATOM 729 C CA . HIS A 1 96 ? 0.260 -10.566 8.506 1.00 67.19 96 HIS A CA 1
ATOM 730 C C . HIS A 1 96 ? 0.705 -9.517 7.473 1.00 67.19 96 HIS A C 1
ATOM 732 O O . HIS A 1 96 ? 0.763 -9.795 6.278 1.00 67.19 96 HIS A O 1
ATOM 738 N N . VAL A 1 97 ? 1.071 -8.313 7.924 1.00 68.44 97 VAL A N 1
ATOM 739 C CA . VAL A 1 97 ? 1.553 -7.222 7.053 1.00 68.44 97 VAL A CA 1
ATOM 740 C C . VAL A 1 97 ? 2.903 -7.557 6.420 1.00 68.44 97 VAL A C 1
ATOM 742 O O . VAL A 1 97 ? 3.128 -7.263 5.248 1.00 68.44 97 VAL A O 1
ATOM 745 N N . LYS A 1 98 ? 3.801 -8.181 7.188 1.00 66.69 98 LYS A N 1
ATOM 746 C CA . LYS A 1 98 ? 5.107 -8.625 6.690 1.00 66.69 98 LYS A CA 1
ATOM 747 C C . LYS A 1 98 ? 4.970 -9.787 5.711 1.00 66.69 98 LYS A C 1
ATOM 749 O O . LYS A 1 98 ? 5.548 -9.728 4.636 1.00 66.69 98 LYS A O 1
ATOM 754 N N . ALA A 1 99 ? 4.168 -10.795 6.055 1.00 65.44 99 ALA A N 1
ATOM 755 C CA . ALA A 1 99 ? 3.944 -11.959 5.200 1.00 65.44 99 ALA A CA 1
ATOM 756 C C . ALA A 1 99 ? 3.286 -11.601 3.854 1.00 65.44 99 ALA A C 1
ATOM 758 O O . ALA A 1 99 ? 3.550 -12.251 2.849 1.00 65.44 99 ALA A O 1
ATOM 759 N N . SER A 1 100 ? 2.458 -10.552 3.828 1.00 62.56 100 SER A N 1
ATOM 760 C CA . SER A 1 100 ? 1.760 -10.090 2.619 1.00 62.56 100 SER A CA 1
ATOM 761 C C . SER A 1 100 ? 2.564 -9.113 1.752 1.00 62.56 100 SER A C 1
ATOM 763 O O . SER A 1 100 ? 2.050 -8.631 0.746 1.00 62.56 100 SER A O 1
ATOM 765 N N . GLY A 1 101 ? 3.786 -8.733 2.150 1.00 63.56 101 GLY A N 1
ATOM 766 C CA . GLY A 1 101 ? 4.569 -7.727 1.423 1.00 63.56 101 GLY A CA 1
ATOM 767 C C . GLY A 1 101 ? 3.943 -6.323 1.431 1.00 63.56 101 GLY A C 1
ATOM 768 O O . GLY A 1 101 ? 4.440 -5.420 0.769 1.00 63.56 101 GLY A O 1
ATOM 769 N N . LEU A 1 102 ? 2.881 -6.083 2.210 1.00 68.81 102 LEU A N 1
ATOM 770 C CA . LEU A 1 102 ? 2.137 -4.815 2.233 1.00 68.81 102 LEU A CA 1
ATOM 771 C C . LEU A 1 102 ? 2.717 -3.792 3.215 1.00 68.81 102 LEU A C 1
ATOM 773 O O . LEU A 1 102 ? 2.101 -2.768 3.492 1.00 68.81 102 LEU A O 1
ATOM 777 N N . GLN A 1 103 ? 3.932 -4.021 3.710 1.00 67.69 103 GLN A N 1
ATOM 778 C CA . GLN A 1 103 ? 4.662 -3.122 4.614 1.00 67.69 103 GLN A CA 1
ATOM 779 C C . GLN A 1 103 ? 4.874 -1.695 4.069 1.00 67.69 103 GLN A C 1
ATOM 781 O O . GLN A 1 103 ? 5.236 -0.782 4.815 1.00 67.69 103 GLN A O 1
ATOM 786 N N . PHE A 1 104 ? 4.688 -1.501 2.763 1.00 64.94 104 PHE A N 1
ATOM 787 C CA . PHE A 1 104 ? 4.802 -0.211 2.082 1.00 64.94 104 PHE A CA 1
ATOM 788 C C . PHE A 1 104 ? 3.492 0.585 2.109 1.00 64.94 104 PHE A C 1
ATOM 790 O O . PHE A 1 104 ? 3.541 1.817 2.103 1.00 64.94 104 PHE A O 1
ATOM 797 N N . LEU A 1 105 ? 2.347 -0.104 2.187 1.00 63.66 105 LEU A N 1
ATOM 798 C CA . LEU A 1 105 ? 1.055 0.507 2.470 1.00 63.66 105 LEU A CA 1
ATOM 799 C C . LEU A 1 105 ? 1.069 0.902 3.944 1.00 63.66 105 LEU A C 1
ATOM 801 O O . LEU A 1 105 ? 1.315 0.076 4.821 1.00 63.66 105 LEU A O 1
ATOM 805 N N . LEU A 1 106 ? 0.921 2.196 4.215 1.00 56.59 106 LEU A N 1
ATOM 806 C CA . LEU A 1 106 ? 1.167 2.789 5.527 1.00 56.59 106 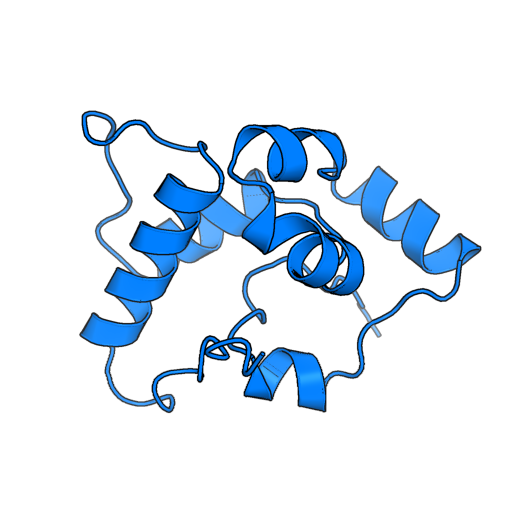LEU A CA 1
ATOM 807 C C . LEU A 1 106 ? 0.314 2.159 6.641 1.00 56.59 106 LEU A C 1
ATOM 809 O O . LEU A 1 106 ? -0.756 2.654 6.985 1.00 56.59 106 LEU A O 1
ATOM 813 N N . VAL A 1 107 ? 0.860 1.153 7.323 1.00 46.25 107 VAL A N 1
ATOM 814 C CA . VAL A 1 107 ? 0.438 0.778 8.675 1.00 46.25 107 VAL A CA 1
ATOM 815 C C . VAL A 1 107 ? 1.142 1.720 9.629 1.00 46.25 107 VAL A C 1
ATOM 817 O O . VAL A 1 107 ? 2.226 1.452 10.142 1.00 46.25 107 VAL A O 1
ATOM 820 N N . SER A 1 108 ? 0.551 2.891 9.829 1.00 30.47 108 SER A N 1
ATOM 821 C CA . SER A 1 108 ? 1.052 3.804 10.841 1.00 30.47 108 SER A CA 1
ATOM 822 C C . SER A 1 108 ? 0.674 3.262 12.224 1.00 30.47 108 SER A C 1
ATOM 824 O O . SER A 1 108 ? -0.414 3.531 12.727 1.00 30.47 108 SER A O 1
ATOM 826 N N . ARG A 1 109 ? 1.601 2.554 12.874 1.00 34.12 109 ARG A N 1
ATOM 827 C CA . ARG A 1 109 ? 1.832 2.756 14.308 1.00 34.12 109 ARG A CA 1
ATOM 828 C C . ARG A 1 109 ? 3.242 3.293 14.500 1.00 34.12 109 ARG A C 1
ATOM 830 O O . ARG A 1 109 ? 4.218 2.608 14.212 1.00 34.12 109 ARG A O 1
ATOM 837 N N . TYR A 1 110 ? 3.313 4.522 14.999 1.00 28.31 110 TYR A N 1
ATOM 838 C CA . TYR A 1 110 ? 4.325 4.824 15.999 1.00 28.31 110 TYR A CA 1
ATOM 839 C C . TYR A 1 110 ? 3.929 4.068 17.273 1.00 28.31 110 TYR A C 1
ATOM 841 O O . TYR A 1 110 ? 2.732 3.843 17.490 1.00 28.31 110 TYR A O 1
ATOM 849 N N . PHE A 1 111 ? 4.948 3.607 17.997 1.00 31.25 111 PHE A N 1
ATOM 850 C CA . PHE A 1 111 ? 4.845 3.035 19.337 1.00 31.25 111 PHE A CA 1
ATOM 851 C C . PHE A 1 111 ? 3.898 3.844 20.229 1.00 31.25 111 PHE A C 1
ATOM 853 O O . PHE A 1 111 ? 3.896 5.090 20.099 1.00 31.25 111 PHE A O 1
#

pLDDT: mean 71.6, std 14.58, range [28.31, 84.94]

Sequence (111 aa):
MAHSFLSDPASQDRTLRLTLLQSMIIELGLASANAAVPASIAAATAFLKSRVFVNIRDYLATRSQGPEALQKVMYPSKSALVRDLKRTRGYAPKEHVKASGLQFLLVSRYF

Organism: NCBI:txid1884261

Foldseek 3Di:
DDDPFQFVPPPPDQVVLLVVLLVVCVQLVVDDPPDDRDPGNVVSLVSCLFQFAAAPVLCVVCSVVTNVSSNVRGDPDNVRSVVVCVVVVSQDDPVVCNRRVVPSRDRDDDD

Radius of gyration: 13.71 Å; chains: 1; bounding box: 30×31×39 Å